Protein AF-X1GLJ0-F1 (afdb_monomer_lite)

Organism: NCBI:txid412755

Radius of gyration: 19.92 Å; chains: 1; bounding box: 57×37×47 Å

Secondary structure (DSSP, 8-state):
----HHHHHHHHHHHHHHHHHTTS-------SS--SSTT---EEEE-TTTSSSS--EEEE---SSTT--EEEEEEPP-B--TT-EEEEEEE-TTSS-EEEEEEEEPPSBPPPEEEEEEPTTTSPP-SS--EEEEEETTS-EEE---PPPPPPHHHHTTSPPPPGGGT------

Structure (mmCIF, N/CA/C/O backbone):
data_AF-X1GLJ0-F1
#
_entry.id   AF-X1GLJ0-F1
#
loop_
_atom_site.group_PDB
_atom_site.id
_atom_site.type_symbol
_atom_site.label_atom_id
_atom_site.label_alt_id
_atom_site.label_comp_id
_atom_site.label_asym_id
_atom_site.label_entity_id
_atom_site.label_seq_id
_atom_site.pdbx_PDB_ins_code
_atom_site.Cartn_x
_atom_site.Cartn_y
_atom_site.Cartn_z
_atom_site.occupancy
_atom_site.B_iso_or_equiv
_atom_site.auth_seq_id
_atom_site.auth_comp_id
_atom_site.auth_asym_id
_atom_site.auth_atom_id
_atom_site.pdbx_PDB_model_num
ATOM 1 N N . MET A 1 1 ? -35.245 -6.727 20.677 1.00 43.66 1 MET A N 1
ATOM 2 C CA . MET A 1 1 ? -34.119 -6.575 21.628 1.00 43.66 1 MET A CA 1
ATOM 3 C C . MET A 1 1 ? -33.604 -5.134 21.552 1.00 43.66 1 MET A C 1
ATOM 5 O O . MET A 1 1 ? -32.898 -4.798 20.609 1.00 43.66 1 MET A O 1
ATOM 9 N N . LYS A 1 2 ? -34.049 -4.237 22.448 1.00 48.66 2 LYS A N 1
ATOM 10 C CA . LYS A 1 2 ? -33.635 -2.818 22.453 1.00 48.66 2 LYS A CA 1
ATOM 11 C C . LYS A 1 2 ? -32.179 -2.734 22.937 1.00 48.66 2 LYS A C 1
ATOM 13 O O . LYS A 1 2 ? -31.924 -2.807 24.131 1.00 48.66 2 LYS A O 1
ATOM 18 N N . ARG A 1 3 ? -31.223 -2.665 22.004 1.00 53.72 3 ARG A N 1
ATOM 19 C CA . ARG A 1 3 ? -29.789 -2.487 22.297 1.00 53.72 3 ARG A CA 1
ATOM 20 C C . ARG A 1 3 ? -29.595 -1.134 23.005 1.00 53.72 3 ARG A C 1
ATOM 22 O O . ARG A 1 3 ? -29.975 -0.102 22.458 1.00 53.72 3 ARG A O 1
ATOM 29 N N . ASN A 1 4 ? -29.052 -1.155 24.225 1.00 54.44 4 ASN A N 1
ATOM 30 C CA . ASN A 1 4 ? -28.866 0.015 25.094 1.00 54.44 4 ASN A CA 1
ATOM 31 C C . ASN A 1 4 ? -27.931 1.054 24.450 1.00 54.44 4 ASN A C 1
ATOM 33 O O . ASN A 1 4 ? -26.710 0.964 24.563 1.00 54.44 4 ASN A O 1
ATOM 37 N N . LYS A 1 5 ? -28.517 2.062 23.791 1.00 54.44 5 LYS A N 1
ATOM 38 C CA . LYS A 1 5 ? -27.798 3.178 23.149 1.00 54.44 5 LYS A CA 1
ATOM 39 C C . LYS A 1 5 ? -26.910 3.965 24.127 1.00 54.44 5 LYS A C 1
ATOM 41 O O . LYS A 1 5 ? -25.854 4.437 23.728 1.00 54.44 5 LYS A O 1
ATOM 46 N N . PHE A 1 6 ? -27.289 4.025 25.407 1.00 55.16 6 PHE A N 1
ATOM 47 C CA . PHE A 1 6 ? -26.513 4.698 26.456 1.00 55.16 6 PHE A CA 1
ATOM 48 C C . PHE A 1 6 ? -25.130 4.076 26.684 1.00 55.16 6 PHE A C 1
ATOM 50 O O . PHE A 1 6 ? -24.151 4.802 26.804 1.00 55.16 6 PHE A O 1
ATOM 57 N N . LEU A 1 7 ? -25.023 2.743 26.665 1.00 51.91 7 LEU A N 1
ATOM 58 C CA . LEU A 1 7 ? -23.745 2.064 26.899 1.00 51.91 7 LEU A CA 1
ATOM 59 C C . LEU A 1 7 ? -22.763 2.285 25.735 1.00 51.91 7 LEU A C 1
ATOM 61 O O . LEU A 1 7 ? -21.565 2.418 25.953 1.00 51.91 7 LEU A O 1
ATOM 65 N N . ARG A 1 8 ? -23.275 2.380 24.500 1.00 53.34 8 ARG A N 1
ATOM 66 C CA . ARG A 1 8 ? -22.463 2.669 23.305 1.00 53.34 8 ARG A CA 1
ATOM 67 C C . ARG A 1 8 ? -21.914 4.092 23.318 1.00 53.34 8 ARG A C 1
ATOM 69 O O . ARG A 1 8 ? -20.739 4.282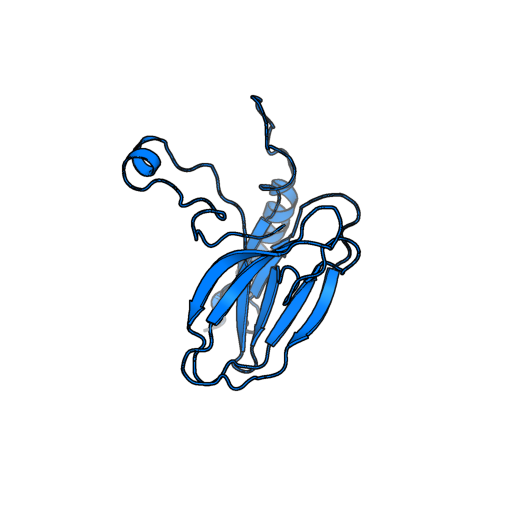 23.033 1.00 53.34 8 ARG A O 1
ATOM 76 N N . LEU A 1 9 ? -22.736 5.068 23.707 1.00 49.50 9 LEU A N 1
ATOM 77 C CA . LEU A 1 9 ? -22.318 6.468 23.764 1.00 49.50 9 LEU A CA 1
ATOM 78 C C . LEU A 1 9 ? -21.221 6.690 24.817 1.00 49.50 9 LEU A C 1
ATOM 80 O O . LEU A 1 9 ? -20.255 7.399 24.552 1.00 49.50 9 LEU A O 1
ATOM 84 N N . SER A 1 10 ? -21.318 6.019 25.971 1.00 51.62 10 SER A N 1
ATOM 85 C CA . SER A 1 10 ? -20.286 6.065 27.013 1.00 51.62 10 SER A CA 1
ATOM 86 C C . SER A 1 10 ? -18.970 5.411 26.579 1.00 51.62 10 SER A C 1
ATOM 88 O O . SER A 1 10 ? -17.909 5.959 26.856 1.00 51.62 10 SER A O 1
ATOM 90 N N . VAL A 1 11 ? -19.012 4.283 25.859 1.00 54.94 11 VAL A N 1
ATOM 91 C CA . VAL A 1 11 ? -17.798 3.620 25.341 1.00 54.94 11 VAL A CA 1
ATOM 92 C C . VAL A 1 11 ? -17.127 4.455 24.245 1.00 54.94 11 VAL A C 1
ATOM 94 O O . VAL A 1 11 ? -15.909 4.602 24.267 1.00 54.94 11 VAL A O 1
ATOM 97 N N . CYS A 1 12 ? -17.895 5.068 23.338 1.00 51.91 12 CYS A N 1
ATOM 98 C CA . CYS A 1 12 ? -17.349 5.978 22.327 1.00 51.91 12 CYS A CA 1
ATOM 99 C C . CYS A 1 12 ? -16.714 7.231 22.951 1.00 51.91 12 CYS A C 1
ATOM 101 O O . CYS A 1 12 ? -15.652 7.644 22.500 1.00 51.91 12 CYS A O 1
ATOM 103 N N . PHE A 1 13 ? -17.307 7.801 24.008 1.00 47.62 13 PHE A N 1
ATOM 104 C CA . PHE A 1 13 ? -16.713 8.937 24.725 1.00 47.62 13 PHE A CA 1
ATOM 105 C C . PHE A 1 13 ? -15.418 8.559 25.452 1.00 47.62 13 PHE A C 1
ATOM 107 O O . PHE A 1 13 ? -14.462 9.324 25.423 1.00 47.62 13 PHE A O 1
ATOM 114 N N . ILE A 1 14 ? -15.358 7.374 26.068 1.00 53.19 14 ILE A N 1
ATOM 115 C CA . ILE A 1 14 ? -14.148 6.889 26.748 1.00 53.19 14 ILE A CA 1
ATOM 116 C C . ILE A 1 14 ? -13.039 6.572 25.733 1.00 53.19 14 ILE A C 1
ATOM 118 O O . ILE A 1 14 ? -11.882 6.900 25.987 1.00 53.19 14 ILE A O 1
ATOM 122 N N . LEU A 1 15 ? -13.369 5.998 24.570 1.00 45.31 15 LEU A N 1
ATOM 123 C CA . LEU A 1 15 ? -12.414 5.760 23.479 1.00 45.31 15 LEU A CA 1
ATOM 124 C C . LEU A 1 15 ? -11.912 7.069 22.856 1.00 45.31 15 LEU A C 1
ATOM 126 O O . LEU A 1 15 ? -10.714 7.223 22.657 1.00 45.31 15 LEU A O 1
ATOM 130 N N . ALA A 1 16 ? -12.797 8.039 22.617 1.00 43.66 16 ALA A N 1
ATOM 131 C CA . ALA A 1 16 ? -12.403 9.353 22.108 1.00 43.66 16 ALA A CA 1
ATOM 132 C C . ALA A 1 16 ? -11.517 10.113 23.110 1.00 43.66 16 ALA A C 1
ATOM 134 O O . ALA A 1 16 ? -10.528 10.724 22.718 1.00 43.66 16 ALA A O 1
ATOM 135 N N . LEU A 1 17 ? -11.822 10.030 24.410 1.00 34.47 17 LEU A N 1
ATOM 136 C CA . LEU A 1 17 ? -11.023 10.674 25.453 1.00 34.47 17 LEU A CA 1
ATOM 137 C C . LEU A 1 17 ? -9.673 9.971 25.672 1.00 34.47 17 LEU A C 1
ATOM 139 O O . LEU A 1 17 ? -8.682 10.639 25.940 1.00 34.47 17 LEU A O 1
ATOM 143 N N . SER A 1 18 ? -9.600 8.645 25.514 1.00 40.62 18 SER A N 1
ATOM 144 C CA . SER A 1 18 ? -8.330 7.904 25.590 1.00 40.62 18 SER A CA 1
ATOM 145 C C . SER A 1 18 ? -7.440 8.111 24.362 1.00 40.62 18 SER A C 1
ATOM 147 O O . SER A 1 18 ? -6.224 8.165 24.527 1.00 40.62 18 SER A O 1
ATOM 149 N N . LEU A 1 19 ? -8.018 8.337 23.175 1.00 37.09 19 LEU A N 1
ATOM 150 C CA . LEU A 1 19 ? -7.270 8.737 21.975 1.00 37.09 19 LEU A CA 1
ATOM 151 C C . LEU A 1 19 ? -6.612 10.120 22.141 1.00 37.09 19 LEU A C 1
ATOM 153 O O . LEU A 1 19 ? -5.490 10.332 21.699 1.00 37.09 19 LEU A O 1
ATOM 157 N N . ILE A 1 20 ? -7.287 11.051 22.826 1.00 42.41 20 ILE A N 1
ATOM 158 C CA . ILE A 1 20 ? -6.745 12.389 23.123 1.00 42.41 20 ILE A CA 1
ATOM 159 C C . ILE A 1 20 ? -5.616 12.316 24.169 1.00 42.41 20 ILE A C 1
ATOM 161 O O . ILE A 1 20 ? -4.693 13.126 24.142 1.00 42.41 20 ILE A O 1
ATOM 165 N N . ILE A 1 21 ? -5.651 11.337 25.081 1.00 38.44 21 ILE A N 1
ATOM 166 C CA . ILE A 1 21 ? -4.647 11.194 26.150 1.00 38.44 21 ILE A CA 1
ATOM 167 C C . ILE A 1 21 ? -3.381 10.454 25.670 1.00 38.44 21 ILE A C 1
ATOM 169 O O . ILE A 1 21 ? -2.309 10.690 26.225 1.00 38.44 21 ILE A O 1
ATOM 173 N N . SER A 1 22 ? -3.439 9.629 24.614 1.00 35.44 22 SER A N 1
ATOM 174 C CA . SER A 1 22 ? -2.238 8.957 24.077 1.00 35.44 22 SER A CA 1
ATOM 175 C C . SER A 1 22 ? -1.309 9.869 23.269 1.00 35.44 22 SER A C 1
ATOM 177 O O . SER A 1 22 ? -0.208 9.451 22.932 1.00 35.44 22 SER A O 1
ATOM 179 N N . MET A 1 23 ? -1.702 11.120 23.004 1.00 40.44 23 MET A N 1
ATOM 180 C CA . MET A 1 23 ? -0.823 12.139 22.407 1.00 40.44 23 MET A CA 1
ATOM 181 C C . MET A 1 23 ? 0.237 12.670 23.395 1.00 40.44 23 MET A C 1
ATOM 183 O O . MET A 1 23 ? 1.057 13.518 23.047 1.00 40.44 23 MET A O 1
ATOM 187 N N . GLY A 1 24 ? 0.228 12.191 24.644 1.00 34.91 24 GLY A N 1
ATOM 188 C CA . GLY A 1 24 ? 1.202 12.538 25.670 1.00 34.91 24 GLY A CA 1
ATOM 189 C C . GLY A 1 24 ? 2.333 11.517 25.788 1.00 34.91 24 GLY A C 1
ATOM 190 O O . GLY A 1 24 ? 2.176 10.500 26.452 1.00 34.91 24 GLY A O 1
ATOM 191 N N . VAL A 1 25 ? 3.503 11.887 25.260 1.00 37.59 25 VAL A N 1
ATOM 192 C CA . VAL A 1 25 ? 4.837 11.368 25.623 1.00 37.59 25 VAL A CA 1
ATOM 193 C C . VAL A 1 25 ? 5.153 9.943 25.141 1.00 37.59 25 VAL A C 1
ATOM 195 O O . VAL A 1 25 ? 5.097 8.976 25.897 1.00 37.59 25 VAL A O 1
ATOM 198 N N . VAL A 1 26 ? 5.668 9.838 23.912 1.00 39.72 26 VAL A N 1
ATOM 199 C CA . VAL A 1 26 ? 6.701 8.835 23.609 1.00 39.72 26 VAL A CA 1
ATOM 200 C C . VAL A 1 26 ? 8.043 9.480 23.948 1.00 39.72 26 VAL A C 1
ATOM 202 O O . VAL A 1 26 ? 8.524 10.371 23.252 1.00 39.72 26 VAL A O 1
ATOM 205 N N . GLY A 1 27 ? 8.603 9.099 25.096 1.00 33.09 27 GLY A N 1
ATOM 206 C CA . GLY A 1 27 ? 9.917 9.556 25.530 1.00 33.09 27 GLY A CA 1
ATOM 207 C C . GLY A 1 27 ? 10.996 9.061 24.572 1.00 33.09 27 GLY A C 1
ATOM 208 O O . GLY A 1 27 ? 11.214 7.858 24.451 1.00 33.09 27 GLY A O 1
ATOM 209 N N . VAL A 1 28 ? 11.686 9.995 23.921 1.00 38.56 28 VAL A N 1
ATOM 210 C CA . VAL A 1 28 ? 12.953 9.738 23.236 1.00 38.56 28 VAL A CA 1
ATOM 211 C C . VAL A 1 28 ? 13.998 9.445 24.314 1.00 38.56 28 VAL A C 1
ATOM 213 O O . VAL A 1 28 ? 14.547 10.359 24.926 1.00 38.56 28 VAL A O 1
ATOM 216 N N . SER A 1 29 ? 14.247 8.167 24.595 1.00 35.34 29 SER A N 1
ATOM 217 C CA . SER A 1 29 ? 15.482 7.749 25.259 1.00 35.34 29 SER A CA 1
ATOM 218 C C . SER A 1 29 ? 16.511 7.440 24.179 1.00 35.34 29 SER A C 1
ATOM 220 O O . SER A 1 29 ? 16.290 6.541 23.367 1.00 35.34 29 SER A O 1
ATOM 222 N N . GLY A 1 30 ? 17.579 8.239 24.169 1.00 34.91 30 GLY A N 1
ATOM 223 C CA . GLY A 1 30 ? 18.692 8.181 23.228 1.00 34.91 30 GLY A CA 1
ATOM 224 C C . GLY A 1 30 ? 19.281 6.786 23.028 1.00 34.91 30 GLY A C 1
ATOM 225 O O . GLY A 1 30 ? 19.276 5.953 23.929 1.00 34.91 30 GLY A O 1
ATOM 226 N N . ASP A 1 31 ? 19.732 6.521 21.805 1.00 32.81 31 ASP A N 1
ATOM 227 C CA . ASP A 1 31 ? 21.151 6.625 21.454 1.00 32.81 31 ASP A CA 1
ATOM 228 C C . ASP A 1 31 ? 21.327 6.352 19.943 1.00 32.81 31 ASP A C 1
ATOM 230 O O . ASP A 1 31 ? 20.954 5.297 19.439 1.00 32.81 31 ASP A O 1
ATOM 234 N N . THR A 1 32 ? 21.928 7.328 19.247 1.00 35.88 32 THR A N 1
ATOM 235 C CA . THR A 1 32 ? 22.618 7.260 17.936 1.00 35.88 32 THR A CA 1
ATOM 236 C C . THR A 1 32 ? 21.843 6.888 16.655 1.00 35.88 32 THR A C 1
ATOM 238 O O . THR A 1 32 ? 21.364 5.772 16.509 1.00 35.88 32 THR A O 1
ATOM 241 N N . GLU A 1 33 ? 21.854 7.857 15.720 1.00 41.03 33 GLU A N 1
ATOM 242 C CA . GLU A 1 33 ? 21.614 7.821 14.260 1.00 41.03 33 GLU A CA 1
ATOM 243 C C . GLU A 1 33 ? 20.344 7.096 13.748 1.00 41.03 33 GLU A C 1
ATOM 245 O O . GLU A 1 33 ? 20.166 5.897 13.942 1.00 41.03 33 GLU A O 1
ATOM 250 N N . TRP A 1 34 ? 19.499 7.842 13.013 1.00 32.81 34 TRP A N 1
ATOM 251 C CA . TRP A 1 34 ? 18.232 7.440 12.352 1.00 32.81 34 TRP A CA 1
ATOM 252 C C . TRP A 1 34 ? 16.929 7.505 13.177 1.00 32.81 34 TRP A C 1
ATOM 254 O O . TRP A 1 34 ? 16.036 6.692 12.977 1.00 32.81 34 TRP A O 1
ATOM 264 N N . ALA A 1 35 ? 16.777 8.465 14.094 1.00 32.88 35 ALA A N 1
ATOM 265 C CA . ALA A 1 35 ? 15.519 8.684 14.828 1.00 32.88 35 ALA A CA 1
ATOM 266 C C . ALA A 1 35 ? 14.800 9.983 14.414 1.00 32.88 35 ALA A C 1
ATOM 268 O O . ALA A 1 35 ? 14.389 10.763 15.272 1.00 32.88 35 ALA A O 1
ATOM 269 N N . GLU A 1 36 ? 14.661 10.228 13.112 1.00 3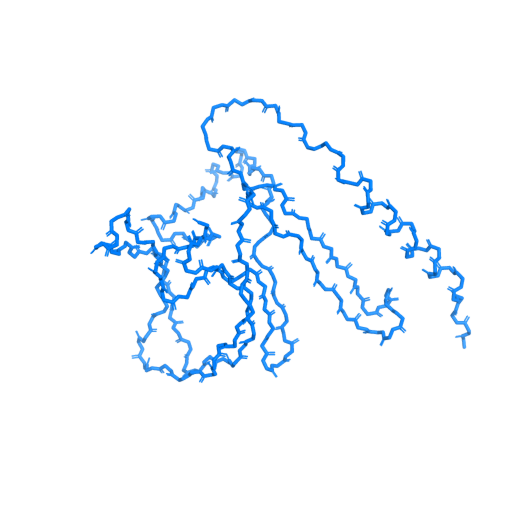8.75 36 GLU A N 1
ATOM 270 C CA . GLU A 1 36 ? 13.779 11.280 12.598 1.00 38.75 36 GLU A CA 1
ATOM 271 C C . GLU A 1 36 ? 12.557 10.614 11.941 1.00 38.75 36 GLU A C 1
ATOM 273 O O . GLU A 1 36 ? 12.712 9.782 11.058 1.00 38.75 36 GLU A O 1
ATOM 278 N N . GLY A 1 37 ? 11.346 10.924 12.415 1.00 44.97 37 GLY A N 1
ATOM 279 C CA . GLY A 1 37 ? 10.079 10.660 11.707 1.00 44.97 37 GLY A CA 1
ATOM 280 C C . GLY A 1 37 ? 9.398 9.297 11.903 1.00 44.97 37 GLY A C 1
ATOM 281 O O . GLY A 1 37 ? 8.194 9.259 12.120 1.00 44.97 37 GLY A O 1
ATOM 282 N N . GLU A 1 38 ? 10.125 8.180 11.919 1.00 49.09 38 GLU A N 1
ATOM 283 C CA . GLU A 1 38 ? 9.551 6.836 11.661 1.00 49.09 38 GLU A CA 1
ATOM 284 C C . GLU A 1 38 ? 8.691 6.197 12.788 1.00 49.09 38 GLU A C 1
ATOM 286 O O . GLU A 1 38 ? 8.618 4.977 12.903 1.00 49.09 38 GLU A O 1
ATOM 291 N N . GLY A 1 39 ? 8.062 6.948 13.698 1.00 56.12 39 GLY A N 1
ATOM 292 C CA . GLY A 1 39 ? 7.391 6.339 14.864 1.00 56.12 39 GLY A CA 1
ATOM 293 C C . GLY A 1 39 ? 6.246 7.114 15.501 1.00 56.12 39 GLY A C 1
ATOM 294 O O . GLY A 1 39 ? 5.821 6.748 16.597 1.00 56.12 39 GLY A O 1
ATOM 295 N N . ALA A 1 40 ? 5.767 8.183 14.867 1.00 68.50 40 ALA A N 1
ATOM 296 C CA . ALA A 1 40 ? 4.718 9.027 15.442 1.00 68.50 40 ALA A CA 1
ATOM 297 C C . ALA A 1 40 ? 3.295 8.632 15.000 1.00 68.50 40 ALA A C 1
ATOM 299 O O . ALA A 1 40 ? 2.342 8.885 15.742 1.00 68.50 40 ALA A O 1
ATOM 300 N N . CYS A 1 41 ? 3.159 7.938 13.862 1.00 85.31 41 CYS A N 1
ATOM 301 C CA . CYS A 1 41 ? 1.870 7.520 13.318 1.00 85.31 41 CYS A CA 1
ATOM 302 C C . CYS A 1 41 ? 1.013 6.772 14.352 1.00 85.31 41 CYS A C 1
ATOM 304 O O . CYS A 1 41 ? 1.457 5.818 14.994 1.00 85.31 41 CYS A O 1
ATOM 306 N N . THR A 1 42 ? -0.261 7.143 14.461 1.00 87.50 42 THR A N 1
ATOM 307 C CA . THR A 1 42 ? -1.232 6.493 15.350 1.00 87.50 42 THR A CA 1
ATOM 308 C C . THR A 1 42 ? -2.417 5.985 14.542 1.00 87.50 42 THR A C 1
ATOM 310 O O . THR A 1 42 ? -3.080 6.767 13.868 1.00 87.50 42 THR A O 1
ATOM 313 N N . ALA A 1 43 ? -2.736 4.690 14.633 1.00 88.94 43 ALA A N 1
ATOM 314 C CA . ALA A 1 43 ? -3.921 4.113 13.989 1.00 88.94 43 ALA A CA 1
ATOM 315 C C . ALA A 1 43 ? -5.029 3.742 14.975 1.00 88.94 43 ALA A C 1
ATOM 317 O O . ALA A 1 43 ? -4.792 3.405 16.136 1.00 88.94 43 ALA A O 1
ATOM 318 N N . PHE A 1 44 ? -6.259 3.737 14.469 1.00 89.88 44 PHE A N 1
ATOM 319 C CA . PHE A 1 44 ? -7.436 3.256 15.173 1.00 89.88 44 PHE A CA 1
ATOM 320 C C . PHE A 1 44 ? -8.348 2.452 14.247 1.00 89.88 44 PHE A C 1
ATOM 322 O O . PHE A 1 44 ? -8.408 2.654 13.032 1.00 89.88 44 PHE A O 1
ATOM 329 N N . TYR A 1 45 ? -9.113 1.554 14.861 1.00 91.62 45 TYR A N 1
ATOM 330 C CA . TYR A 1 45 ? -10.080 0.709 14.181 1.00 91.62 45 TYR A CA 1
ATOM 331 C C . TYR A 1 45 ? -11.400 0.674 14.943 1.00 91.62 45 TYR A C 1
ATOM 333 O O . TYR A 1 45 ? -11.429 0.488 16.161 1.00 91.62 45 TYR A O 1
ATOM 341 N N . MET A 1 46 ? -12.502 0.792 14.211 1.00 93.00 46 MET A N 1
ATOM 342 C CA . MET A 1 46 ? -13.855 0.586 14.711 1.00 93.00 46 MET A CA 1
ATOM 343 C C . MET A 1 46 ? -14.544 -0.463 13.844 1.00 93.00 46 MET A C 1
ATOM 345 O O . MET A 1 46 ? -14.755 -0.268 12.646 1.00 93.00 46 MET A O 1
ATOM 349 N N . GLY A 1 47 ? -14.913 -1.583 14.460 1.00 93.56 47 GLY A N 1
ATOM 350 C CA . GLY A 1 47 ? -15.688 -2.621 13.793 1.00 93.56 47 GLY A CA 1
ATOM 351 C C . GLY A 1 47 ? -17.153 -2.216 13.619 1.00 93.56 47 GLY A C 1
ATOM 352 O O . GLY A 1 47 ? -17.680 -1.380 14.351 1.00 93.56 47 GLY A O 1
ATOM 353 N N . LYS A 1 48 ? -17.859 -2.884 12.704 1.00 95.56 48 LYS A N 1
ATOM 354 C CA . LYS A 1 48 ? -19.291 -2.635 12.450 1.00 95.56 48 LYS A CA 1
ATOM 355 C C . LYS A 1 48 ? -20.187 -2.629 13.697 1.00 95.56 48 LYS A C 1
ATOM 357 O O . LYS A 1 48 ? -21.204 -1.951 13.732 1.00 95.56 48 LYS A O 1
ATOM 362 N N . ASP A 1 49 ? -19.846 -3.389 14.737 1.00 96.19 49 ASP A N 1
ATOM 363 C CA . ASP A 1 49 ? -20.664 -3.464 15.953 1.00 96.19 49 ASP A CA 1
ATOM 364 C C . ASP A 1 49 ? -20.424 -2.296 16.926 1.00 96.19 49 ASP A C 1
ATOM 366 O O . ASP A 1 49 ? -21.219 -2.107 17.858 1.00 96.19 49 ASP A O 1
ATOM 370 N N . THR A 1 50 ? -19.364 -1.511 16.698 1.00 94.62 50 THR A N 1
ATOM 371 C CA . THR A 1 50 ? -18.967 -0.352 17.510 1.00 94.62 50 THR A CA 1
ATOM 372 C C . THR A 1 50 ? -19.345 0.989 16.877 1.00 94.62 50 THR A C 1
ATOM 374 O O . THR A 1 50 ? -19.242 2.009 17.549 1.00 94.62 50 THR A O 1
ATOM 377 N N . THR A 1 51 ? -19.816 1.009 15.627 1.00 93.62 51 THR A N 1
ATOM 378 C CA . THR A 1 51 ? -20.302 2.216 14.934 1.00 93.62 51 THR A CA 1
ATOM 379 C C . THR A 1 51 ? -21.836 2.280 14.936 1.00 93.62 51 THR A C 1
ATOM 381 O O . THR A 1 51 ? -22.525 1.265 15.075 1.00 93.62 51 THR A O 1
ATOM 384 N N . GLU A 1 52 ? -22.416 3.483 14.830 1.00 95.38 52 GLU A N 1
ATOM 385 C CA . GLU A 1 52 ? -23.881 3.646 14.867 1.00 95.38 52 GLU A CA 1
ATOM 386 C C . GLU A 1 52 ? -24.566 3.073 13.619 1.00 95.38 52 GLU A C 1
ATOM 388 O O . GLU A 1 52 ? -25.623 2.448 13.720 1.00 95.38 52 GLU A O 1
ATOM 393 N N . ASN A 1 53 ? -23.942 3.247 12.456 1.00 94.50 53 ASN A N 1
ATOM 394 C CA . ASN A 1 53 ? -24.474 2.858 11.152 1.00 94.50 53 ASN A CA 1
ATOM 395 C C . ASN A 1 53 ? -23.978 1.486 10.661 1.00 94.50 53 ASN A C 1
ATOM 397 O O . ASN A 1 53 ? -24.346 1.070 9.565 1.00 94.50 53 ASN A O 1
ATOM 401 N N . GLY A 1 54 ? -23.160 0.773 11.440 1.00 94.62 54 GLY A N 1
ATOM 402 C CA . GLY A 1 54 ? -22.618 -0.522 11.030 1.00 94.62 54 GLY A CA 1
ATOM 403 C C . GLY A 1 54 ? -21.418 -0.446 10.082 1.00 94.62 54 GLY A C 1
ATOM 404 O O . GLY A 1 54 ? -21.011 -1.479 9.552 1.00 94.62 54 GLY A O 1
ATOM 405 N N . SER A 1 55 ? -20.849 0.740 9.850 1.00 92.44 55 SER A N 1
ATOM 406 C CA . SER A 1 55 ? -19.629 0.906 9.057 1.00 92.44 55 SER A CA 1
ATOM 407 C C . SER A 1 55 ? -18.394 0.363 9.775 1.00 92.44 55 SER A C 1
ATOM 409 O O . SER A 1 55 ? -18.317 0.360 11.004 1.00 92.44 55 SER A O 1
ATOM 411 N N . TYR A 1 56 ? -17.399 -0.034 8.990 1.00 93.50 56 TYR A N 1
ATOM 412 C CA . TYR A 1 56 ? -16.027 -0.194 9.457 1.00 93.50 56 TYR A CA 1
ATOM 413 C C . TYR A 1 56 ? -15.308 1.147 9.321 1.00 93.50 56 TYR A C 1
ATOM 415 O O . TYR A 1 56 ? -15.475 1.823 8.307 1.00 93.50 56 TYR A O 1
ATOM 423 N N . ILE A 1 57 ? -14.525 1.532 10.326 1.00 91.12 57 ILE A N 1
ATOM 424 C CA . ILE A 1 57 ? -13.664 2.717 10.258 1.00 91.12 57 ILE A CA 1
ATOM 425 C C . ILE A 1 57 ? -12.243 2.267 10.563 1.00 91.12 57 ILE A C 1
ATOM 427 O O . ILE A 1 57 ? -11.991 1.668 11.605 1.00 91.12 57 ILE A O 1
ATOM 431 N N . TRP A 1 58 ? -11.334 2.555 9.644 1.00 89.81 58 TRP A N 1
ATOM 432 C CA . TRP A 1 58 ? -9.896 2.421 9.823 1.00 89.81 58 TRP A CA 1
ATOM 433 C C . TRP A 1 58 ? -9.295 3.791 9.541 1.00 89.81 58 TRP A C 1
ATOM 435 O O . TRP A 1 58 ? -9.571 4.367 8.489 1.00 89.81 58 TRP A O 1
ATOM 445 N N . GLY A 1 59 ? -8.544 4.333 10.491 1.00 86.88 59 GLY A N 1
ATOM 446 C CA . GLY A 1 59 ? -7.937 5.651 10.361 1.00 86.88 59 GLY A CA 1
ATOM 447 C C . GLY A 1 59 ? -6.549 5.675 10.970 1.00 86.88 59 GLY A C 1
ATOM 448 O O . GLY A 1 59 ? -6.237 4.867 11.846 1.00 86.88 59 GLY A O 1
ATOM 449 N N . ARG A 1 60 ? -5.724 6.595 10.480 1.00 88.75 60 ARG A N 1
ATOM 450 C CA . ARG A 1 60 ? -4.333 6.763 10.883 1.00 88.75 60 ARG A CA 1
ATOM 451 C C . ARG A 1 60 ? -3.952 8.244 10.825 1.00 88.75 60 ARG A C 1
ATOM 453 O O . ARG A 1 60 ? -4.389 8.927 9.902 1.00 88.75 60 ARG A O 1
ATOM 460 N N . SER A 1 61 ? -3.179 8.727 11.798 1.00 86.31 61 SER A N 1
ATOM 461 C CA . SER A 1 61 ? -2.356 9.925 11.614 1.00 86.31 61 SER A CA 1
ATOM 462 C C . SER A 1 61 ? -1.078 9.533 10.886 1.00 86.31 61 SER A C 1
ATOM 464 O O . SER A 1 61 ? -0.431 8.547 11.251 1.00 86.31 61 SER A O 1
ATOM 466 N N . GLU A 1 62 ? -0.754 10.268 9.832 1.00 80.75 62 GLU A N 1
ATOM 467 C CA . GLU A 1 62 ? 0.583 10.240 9.264 1.00 80.75 62 GLU A CA 1
ATOM 468 C C . GLU A 1 62 ? 1.380 11.384 9.878 1.00 80.75 62 GLU A C 1
ATOM 470 O O . GLU A 1 62 ? 0.887 12.507 9.984 1.00 80.75 62 GLU A O 1
ATOM 475 N N . ASP A 1 63 ? 2.562 11.040 10.382 1.00 79.81 63 ASP A N 1
ATOM 476 C CA . ASP A 1 63 ? 3.390 11.931 11.171 1.00 79.81 63 ASP A CA 1
ATOM 477 C C . ASP A 1 63 ? 4.855 11.720 10.768 1.00 79.81 63 ASP A C 1
ATOM 479 O O . ASP A 1 63 ? 5.517 10.825 11.289 1.00 79.81 63 ASP A O 1
ATOM 483 N N . ILE A 1 64 ? 5.356 12.556 9.857 1.00 69.62 64 ILE A N 1
ATOM 484 C CA . ILE A 1 64 ? 6.759 12.540 9.413 1.00 69.62 64 ILE A CA 1
ATOM 485 C C . ILE A 1 64 ? 7.524 13.779 9.895 1.00 69.62 64 ILE A C 1
ATOM 487 O O . ILE A 1 64 ? 8.492 13.684 10.650 1.00 69.62 64 ILE A O 1
ATOM 491 N N . SER A 1 65 ? 7.076 14.975 9.500 1.00 66.81 65 SER A N 1
ATOM 492 C CA . SER A 1 65 ? 7.690 16.256 9.866 1.00 66.81 65 SER A CA 1
ATOM 493 C C . SER A 1 65 ? 6.769 17.448 9.561 1.00 66.81 65 SER A C 1
ATOM 495 O O . SER A 1 65 ? 5.691 17.310 8.981 1.00 66.81 65 SER A O 1
ATOM 497 N N . ALA A 1 66 ? 7.181 18.657 9.957 1.00 61.50 66 ALA A N 1
ATOM 498 C CA . ALA A 1 66 ? 6.429 19.869 9.654 1.00 61.50 66 ALA A CA 1
ATOM 499 C C . ALA A 1 66 ? 6.466 20.188 8.145 1.00 61.50 66 ALA A C 1
ATOM 501 O O . ALA A 1 66 ? 7.536 20.408 7.586 1.00 61.50 66 ALA A O 1
ATOM 502 N N . SER A 1 67 ? 5.290 20.369 7.530 1.00 65.94 67 SER A N 1
ATOM 503 C CA . SER A 1 67 ? 5.098 20.806 6.129 1.00 65.94 67 SER A CA 1
ATOM 504 C C . SER A 1 67 ? 5.217 19.719 5.047 1.00 65.94 67 SER A C 1
ATOM 506 O O . SER A 1 67 ? 5.737 19.984 3.961 1.00 65.94 67 SER A O 1
ATOM 508 N N . TYR A 1 68 ? 4.670 18.526 5.297 1.00 74.94 68 TYR A N 1
ATOM 509 C CA . TYR A 1 68 ? 4.381 17.541 4.246 1.00 74.94 68 TYR A CA 1
ATOM 510 C C . TYR A 1 68 ? 2.973 17.752 3.673 1.00 74.94 68 TYR A C 1
ATOM 512 O O . TYR A 1 68 ? 1.968 17.632 4.372 1.00 74.94 68 TYR A O 1
ATOM 520 N N . THR A 1 69 ? 2.899 18.179 2.409 1.00 83.44 69 THR A N 1
ATOM 521 C CA . THR A 1 69 ? 1.629 18.420 1.716 1.00 83.44 69 THR A CA 1
ATOM 522 C C . THR A 1 69 ? 1.120 17.114 1.142 1.00 83.44 69 THR A C 1
ATOM 524 O O . THR A 1 69 ? 1.773 16.527 0.286 1.00 83.44 69 THR A O 1
ATOM 527 N N . LYS A 1 70 ? -0.087 16.724 1.548 1.00 84.44 70 LYS A N 1
ATOM 528 C CA . LYS A 1 70 ? -0.736 15.510 1.064 1.00 84.44 70 LYS A CA 1
ATOM 529 C C . LYS A 1 70 ? -1.702 15.809 -0.084 1.00 84.44 70 LYS A C 1
ATOM 531 O O . LYS A 1 70 ? -2.430 16.807 -0.061 1.00 84.44 70 LYS A O 1
ATOM 536 N N . LEU A 1 71 ? -1.715 14.945 -1.092 1.00 86.88 71 LEU A N 1
ATOM 537 C CA . LEU A 1 71 ? -2.549 15.041 -2.286 1.00 86.88 71 LEU A CA 1
ATOM 538 C C . LEU A 1 71 ? -3.554 13.894 -2.317 1.00 86.88 71 LEU A C 1
ATOM 540 O O . LEU A 1 71 ? -3.184 12.729 -2.257 1.00 86.88 71 LEU A O 1
ATOM 544 N N . PHE A 1 72 ? -4.835 14.218 -2.488 1.00 91.19 72 PHE A N 1
ATOM 545 C CA . PHE A 1 72 ? -5.846 13.213 -2.802 1.00 91.19 72 PHE A CA 1
ATOM 546 C C . PHE A 1 72 ? -5.843 12.932 -4.304 1.00 91.19 72 PHE A C 1
ATOM 548 O O . PHE A 1 72 ? -6.064 13.844 -5.107 1.00 91.19 72 PHE A O 1
ATOM 555 N N . GLN A 1 73 ? -5.634 11.676 -4.680 1.00 90.62 73 GLN A N 1
ATOM 556 C CA . GLN A 1 73 ? -5.519 11.252 -6.070 1.00 90.62 73 GLN A CA 1
ATOM 557 C C . GLN A 1 73 ? -6.406 10.040 -6.362 1.00 90.62 73 GLN A C 1
ATOM 559 O O . GLN A 1 73 ? -6.828 9.306 -5.466 1.00 90.62 73 GLN A O 1
ATOM 564 N N . VAL A 1 74 ? -6.690 9.845 -7.648 1.00 93.62 74 VAL A N 1
ATOM 565 C CA . VAL A 1 74 ? -7.337 8.645 -8.183 1.00 93.62 74 VAL A CA 1
ATOM 566 C C . VAL A 1 74 ? -6.347 7.994 -9.136 1.00 93.62 74 VAL A C 1
ATOM 568 O O . VAL A 1 74 ? -5.937 8.622 -10.109 1.00 93.62 74 VAL A O 1
ATOM 571 N N . HIS A 1 75 ? -5.998 6.746 -8.857 1.00 91.81 75 HIS A N 1
ATOM 572 C CA . HIS A 1 75 ? -5.262 5.877 -9.760 1.00 91.81 75 HIS A CA 1
ATOM 573 C C . HIS A 1 75 ? -6.276 5.013 -10.518 1.00 91.81 75 HIS A C 1
ATOM 575 O O . HIS A 1 75 ? -7.064 4.283 -9.905 1.00 91.81 75 HIS A O 1
ATOM 581 N N . GLU A 1 76 ? -6.315 5.141 -11.844 1.00 96.44 76 GLU A N 1
ATOM 582 C CA . GLU A 1 76 ? -7.278 4.427 -12.690 1.00 96.44 76 GLU A CA 1
ATOM 583 C C . GLU A 1 76 ? -6.958 2.930 -12.793 1.00 96.44 76 GLU A C 1
ATOM 585 O O . GLU A 1 76 ? -5.835 2.505 -12.584 1.00 96.44 76 GLU A O 1
ATOM 590 N N . ALA A 1 77 ? -7.951 2.092 -13.098 1.00 96.81 77 ALA A N 1
ATOM 591 C CA . ALA A 1 77 ? -7.693 0.662 -13.276 1.00 96.81 77 ALA A CA 1
ATOM 592 C C . ALA A 1 77 ? -6.790 0.418 -14.499 1.00 96.81 77 ALA A C 1
ATOM 594 O O . ALA A 1 77 ? -7.061 0.950 -15.578 1.00 96.81 77 ALA A O 1
ATOM 595 N N . GLU A 1 78 ? -5.796 -0.461 -14.365 1.00 95.56 78 GLU A N 1
ATOM 596 C CA . GLU A 1 78 ? -4.825 -0.739 -15.428 1.00 95.56 78 GLU A CA 1
ATOM 597 C C . GLU A 1 78 ? -4.820 -2.220 -15.818 1.00 95.56 78 GLU A C 1
ATOM 599 O O . GLU A 1 78 ? -5.169 -3.104 -15.030 1.00 95.56 78 GLU A O 1
ATOM 604 N N . GLY A 1 79 ? -4.454 -2.494 -17.069 1.00 97.44 79 GLY A N 1
ATOM 605 C CA . GLY A 1 79 ? -4.135 -3.838 -17.542 1.00 97.44 79 GLY A CA 1
ATOM 606 C C . GLY A 1 79 ? -2.631 -3.964 -17.747 1.00 97.44 79 GLY A C 1
ATOM 607 O O . GLY A 1 79 ? -2.031 -3.052 -18.311 1.00 97.44 79 GLY A O 1
ATOM 608 N N . HIS A 1 80 ? -2.055 -5.091 -17.339 1.00 96.50 80 HIS A N 1
ATOM 609 C CA . HIS A 1 80 ? -0.613 -5.346 -17.389 1.00 96.50 80 HIS A CA 1
ATOM 610 C C . HIS A 1 80 ? -0.307 -6.497 -18.345 1.00 96.50 80 HIS A C 1
ATOM 612 O O . HIS A 1 80 ? -1.020 -7.507 -18.378 1.00 96.50 80 HIS A O 1
ATOM 618 N N . ALA A 1 81 ? 0.742 -6.348 -19.148 1.00 97.38 81 ALA A N 1
ATOM 619 C CA . ALA A 1 81 ? 1.198 -7.387 -20.058 1.00 97.38 81 ALA A CA 1
ATOM 620 C C . ALA A 1 81 ? 1.858 -8.549 -19.285 1.00 97.38 81 ALA A C 1
ATOM 622 O O . ALA A 1 81 ? 2.391 -8.364 -18.187 1.00 97.38 81 ALA A O 1
ATOM 623 N N . PRO A 1 82 ? 1.864 -9.778 -19.841 1.00 97.00 82 PRO A N 1
ATOM 624 C CA . PRO A 1 82 ? 2.562 -10.897 -19.218 1.00 97.00 82 PRO A CA 1
ATOM 625 C C . PRO A 1 82 ? 4.050 -10.592 -19.000 1.00 97.00 82 PRO A C 1
ATOM 627 O O . PRO A 1 82 ? 4.791 -10.386 -19.959 1.00 97.00 82 PRO A O 1
ATOM 630 N N . GLY A 1 83 ? 4.484 -10.630 -17.739 1.00 96.00 83 GLY A N 1
ATOM 631 C CA . GLY A 1 83 ? 5.866 -10.350 -17.342 1.00 96.00 83 GLY A CA 1
ATOM 632 C C . GLY A 1 83 ? 6.109 -8.931 -16.826 1.00 96.00 83 GLY A C 1
ATOM 633 O O . GLY A 1 83 ? 7.230 -8.655 -16.404 1.00 96.00 83 GLY A O 1
ATOM 634 N N . ASP A 1 84 ? 5.093 -8.064 -16.813 1.00 95.50 84 ASP A N 1
ATOM 635 C CA . ASP A 1 84 ? 5.203 -6.741 -16.200 1.00 95.50 84 ASP A CA 1
ATOM 636 C C . ASP A 1 84 ? 5.428 -6.851 -14.686 1.00 95.50 84 ASP A C 1
ATOM 638 O O . ASP A 1 84 ? 4.855 -7.698 -13.990 1.00 95.50 84 ASP A O 1
ATOM 642 N N . MET A 1 85 ? 6.281 -5.966 -14.174 1.00 92.94 85 MET A N 1
ATOM 643 C CA . MET A 1 85 ? 6.716 -5.954 -12.782 1.00 92.94 85 MET A CA 1
ATOM 644 C C . MET A 1 85 ? 6.461 -4.579 -12.177 1.00 92.94 85 MET A C 1
ATOM 646 O O . MET A 1 85 ? 6.870 -3.563 -12.737 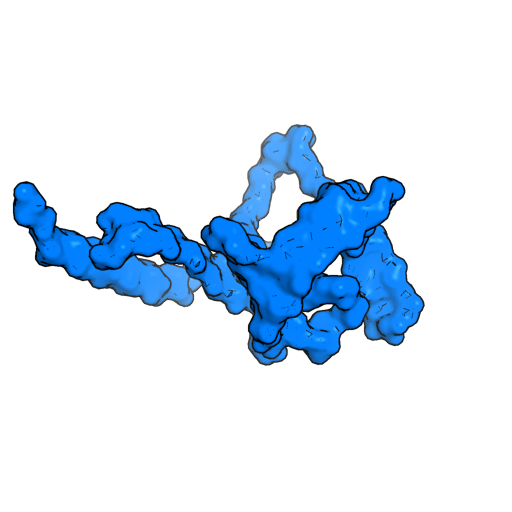1.00 92.94 85 MET A O 1
ATOM 650 N N . TYR A 1 86 ? 5.867 -4.557 -10.991 1.00 89.25 86 TYR A N 1
ATOM 651 C CA . TYR A 1 86 ? 5.994 -3.435 -10.076 1.00 89.25 86 TYR A CA 1
ATOM 652 C C . TYR A 1 86 ? 7.456 -3.324 -9.648 1.00 89.25 86 TYR A C 1
ATOM 654 O O . TYR A 1 86 ? 8.083 -4.338 -9.322 1.00 89.25 86 TYR A O 1
ATOM 662 N N . VAL A 1 87 ? 7.986 -2.103 -9.634 1.00 87.75 87 VAL A N 1
ATOM 663 C CA . VAL A 1 87 ? 9.344 -1.796 -9.183 1.00 87.75 87 VAL A CA 1
ATOM 664 C C . VAL A 1 87 ? 9.269 -0.587 -8.261 1.00 87.75 87 VAL A C 1
ATOM 666 O O . VAL A 1 87 ? 8.999 0.521 -8.720 1.00 87.75 87 VAL A O 1
ATOM 669 N N . SER A 1 88 ? 9.526 -0.794 -6.970 1.00 83.44 88 SER A N 1
ATOM 670 C CA . SER A 1 88 ? 9.767 0.321 -6.058 1.00 83.44 88 SER A CA 1
ATOM 671 C C . SER A 1 88 ? 11.184 0.853 -6.262 1.00 83.44 88 SER A C 1
ATOM 673 O O . SER A 1 88 ? 12.070 0.138 -6.744 1.00 83.44 88 SER A O 1
ATOM 675 N N . GLY A 1 89 ? 11.425 2.097 -5.875 1.00 80.38 89 GLY A N 1
ATOM 676 C CA . GLY A 1 89 ? 12.760 2.667 -5.923 1.00 80.38 89 GLY A CA 1
ATOM 677 C C . GLY A 1 89 ? 12.770 4.136 -5.565 1.00 80.38 89 GLY A C 1
ATOM 678 O O . GLY A 1 89 ? 11.742 4.803 -5.640 1.00 80.38 89 GLY A O 1
ATOM 679 N N . ASP A 1 90 ? 13.961 4.621 -5.244 1.00 77.81 90 ASP A N 1
ATOM 680 C CA . ASP A 1 90 ? 14.186 6.016 -4.902 1.00 77.81 90 ASP A CA 1
ATOM 681 C C . ASP A 1 90 ? 14.999 6.694 -5.993 1.00 77.81 90 ASP A C 1
ATOM 683 O O . ASP A 1 90 ? 15.876 6.100 -6.638 1.00 77.81 90 ASP A O 1
ATOM 687 N N . TRP A 1 91 ? 14.737 7.981 -6.155 1.00 78.31 91 TRP A N 1
ATOM 688 C CA . TRP A 1 91 ? 15.549 8.830 -6.993 1.00 78.31 91 TRP A CA 1
ATOM 689 C C . TRP A 1 91 ? 16.664 9.497 -6.170 1.00 78.31 91 TRP A C 1
ATOM 691 O O . TRP A 1 91 ? 16.471 9.876 -5.016 1.00 78.31 91 TRP A O 1
ATOM 701 N N . ASP A 1 92 ? 17.854 9.653 -6.745 1.00 78.00 92 ASP A N 1
ATOM 702 C CA . ASP A 1 92 ? 18.966 10.356 -6.108 1.00 78.00 92 ASP A CA 1
ATOM 703 C C . ASP A 1 92 ? 18.682 11.850 -5.822 1.00 78.00 92 ASP A C 1
ATOM 705 O O . ASP A 1 92 ? 17.720 12.450 -6.313 1.00 78.00 92 ASP A O 1
ATOM 709 N N . ALA A 1 93 ? 19.580 12.481 -5.052 1.00 74.31 93 ALA A N 1
ATOM 710 C CA . ALA A 1 93 ? 19.508 13.896 -4.686 1.00 74.31 93 ALA A CA 1
ATOM 711 C C . ALA A 1 93 ? 19.240 14.833 -5.879 1.00 74.31 93 ALA A C 1
ATOM 713 O O . ALA A 1 93 ? 18.511 15.816 -5.732 1.00 74.31 93 ALA A O 1
ATOM 714 N N . SER A 1 94 ? 19.840 14.515 -7.030 1.00 76.38 94 SER A N 1
ATOM 715 C CA . SER A 1 94 ? 19.921 15.375 -8.209 1.00 76.38 94 SER A CA 1
ATOM 716 C C . SER A 1 94 ? 18.829 15.167 -9.254 1.00 76.38 94 SER A C 1
ATOM 718 O O . SER A 1 94 ? 18.839 15.872 -10.261 1.00 76.38 94 SER A O 1
ATOM 720 N N . PHE A 1 95 ? 17.900 14.233 -9.056 1.00 73.19 95 PHE A N 1
ATOM 721 C CA . PHE A 1 95 ? 16.912 13.903 -10.086 1.00 73.19 95 PHE A CA 1
ATOM 722 C C . PHE A 1 95 ? 17.525 13.363 -11.395 1.00 73.19 95 PHE A C 1
ATOM 724 O O . PHE A 1 95 ? 16.918 13.464 -12.457 1.00 73.19 95 PHE A O 1
ATOM 731 N N . THR A 1 96 ? 18.700 12.710 -11.322 1.00 79.75 96 THR A N 1
ATOM 732 C CA . THR A 1 96 ? 19.326 12.032 -12.476 1.00 79.75 96 THR A CA 1
ATOM 733 C C . THR A 1 96 ? 19.419 10.500 -12.431 1.00 79.75 96 THR A C 1
ATOM 735 O O . THR A 1 96 ? 19.454 9.888 -13.498 1.00 79.75 96 THR A O 1
ATOM 738 N N . THR A 1 97 ? 19.431 9.859 -11.257 1.00 83.25 97 THR A N 1
ATOM 739 C CA . THR A 1 97 ? 19.547 8.394 -11.133 1.00 83.25 97 THR A CA 1
ATOM 740 C C . THR A 1 97 ? 18.419 7.759 -10.310 1.00 83.25 97 THR A C 1
ATOM 742 O O . THR A 1 97 ? 18.257 8.079 -9.135 1.00 83.25 97 THR A O 1
ATOM 745 N N . PHE A 1 98 ? 17.703 6.792 -10.899 1.00 84.19 98 PHE A N 1
ATOM 746 C CA . PHE A 1 98 ? 16.749 5.916 -10.204 1.00 84.19 98 PHE A CA 1
ATOM 747 C C . PHE A 1 98 ? 17.437 4.651 -9.683 1.00 84.19 98 PHE A C 1
ATOM 749 O O . PHE A 1 98 ? 18.139 3.974 -10.439 1.00 84.19 98 PHE A O 1
ATOM 756 N N . THR A 1 99 ? 17.203 4.302 -8.419 1.00 85.50 99 THR A N 1
ATOM 757 C CA . THR A 1 99 ? 17.699 3.062 -7.809 1.00 85.50 99 THR A CA 1
ATOM 758 C C . THR A 1 99 ? 16.537 2.091 -7.594 1.00 85.50 99 THR A C 1
ATOM 760 O O . THR A 1 99 ? 15.749 2.304 -6.673 1.00 85.50 99 THR A O 1
ATOM 763 N N . PRO A 1 100 ? 16.411 1.022 -8.406 1.00 86.75 100 PRO A N 1
ATOM 764 C CA . PRO A 1 100 ? 15.358 0.027 -8.225 1.00 86.75 100 PRO A CA 1
ATOM 765 C C . PRO A 1 100 ? 15.600 -0.804 -6.960 1.00 86.75 100 PRO A C 1
ATOM 767 O O . PRO A 1 100 ? 16.743 -1.105 -6.608 1.00 86.75 100 PRO A O 1
ATOM 770 N N . MET A 1 101 ? 14.517 -1.181 -6.283 1.00 87.25 101 MET A N 1
ATOM 771 C CA . MET A 1 101 ? 14.539 -1.801 -4.958 1.00 87.25 101 MET A CA 1
ATOM 772 C C . MET A 1 101 ? 13.687 -3.077 -4.936 1.00 87.25 101 MET A C 1
ATOM 774 O O . MET A 1 101 ? 14.132 -4.119 -5.421 1.00 87.25 101 MET A O 1
ATOM 778 N N . PHE A 1 102 ? 12.476 -3.043 -4.380 1.00 89.12 102 PHE A N 1
ATOM 779 C CA . PHE A 1 102 ? 11.588 -4.203 -4.354 1.00 89.12 102 PHE A CA 1
ATOM 780 C C . PHE A 1 102 ? 10.900 -4.384 -5.709 1.00 89.12 102 PHE A C 1
ATOM 782 O O . PHE A 1 102 ? 10.533 -3.408 -6.361 1.00 89.12 102 PHE A O 1
ATOM 789 N N . THR A 1 103 ? 10.690 -5.638 -6.121 1.00 91.19 103 THR A N 1
ATOM 790 C CA . THR A 1 103 ? 9.941 -5.948 -7.344 1.00 91.19 103 THR A CA 1
ATOM 791 C C . THR A 1 103 ? 8.865 -6.990 -7.093 1.00 91.19 103 THR A C 1
ATOM 793 O O . THR A 1 103 ? 9.043 -7.902 -6.282 1.00 91.19 103 THR A O 1
ATOM 796 N N . TRP A 1 104 ? 7.741 -6.864 -7.796 1.00 92.25 104 TRP A N 1
ATOM 797 C CA . TRP A 1 104 ? 6.621 -7.794 -7.680 1.00 92.25 104 TRP A CA 1
ATOM 798 C C . TRP A 1 104 ? 5.901 -7.960 -9.018 1.00 92.25 104 TRP A C 1
ATOM 800 O O . TRP A 1 104 ? 5.649 -6.957 -9.677 1.00 92.25 104 TRP A O 1
ATOM 810 N N . PRO A 1 105 ? 5.553 -9.183 -9.452 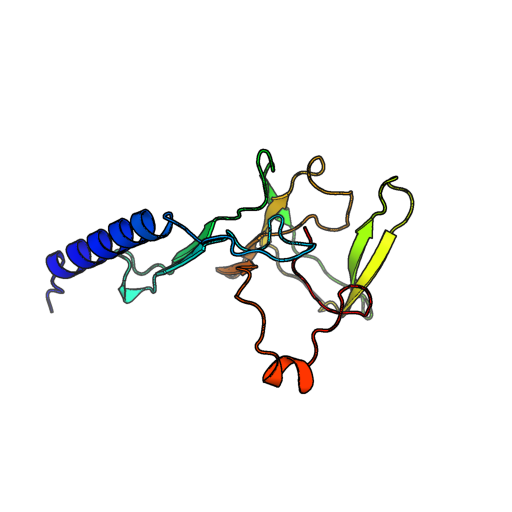1.00 95.56 105 PRO A N 1
ATOM 811 C CA . PRO A 1 105 ? 4.835 -9.363 -10.708 1.00 95.56 105 PRO A CA 1
ATOM 812 C C . PRO A 1 105 ? 3.446 -8.732 -10.630 1.00 95.56 105 PRO A C 1
ATOM 814 O O . PRO A 1 105 ? 2.689 -8.989 -9.685 1.00 95.56 105 PRO A O 1
ATOM 817 N N . TYR A 1 106 ? 3.090 -7.934 -11.634 1.00 95.19 106 TYR A N 1
ATOM 818 C CA . TYR A 1 106 ? 1.730 -7.426 -11.734 1.00 95.19 106 TYR A CA 1
ATOM 819 C C . TYR A 1 106 ? 0.751 -8.563 -12.071 1.00 95.19 106 TYR A C 1
ATOM 821 O O . TYR A 1 106 ? 1.080 -9.481 -12.830 1.00 95.19 106 TYR A O 1
ATOM 829 N N . PRO A 1 107 ? -0.479 -8.529 -11.526 1.00 95.81 107 PRO A N 1
ATOM 830 C CA . PRO A 1 107 ? -1.573 -9.311 -12.084 1.00 95.81 107 PRO A CA 1
ATOM 831 C C . PRO A 1 107 ? -1.973 -8.742 -13.453 1.00 95.81 107 PRO A C 1
ATOM 833 O O . PRO A 1 107 ? -1.720 -7.578 -13.731 1.00 95.81 107 PRO A O 1
ATOM 836 N N . GLU A 1 108 ? -2.707 -9.509 -14.265 1.00 97.31 108 GLU A N 1
ATOM 837 C CA . GLU A 1 108 ? -3.229 -9.039 -15.567 1.00 97.31 108 GLU A CA 1
ATOM 838 C C . GLU A 1 108 ? -4.021 -7.720 -15.460 1.00 97.31 108 GLU A C 1
ATOM 840 O O . GLU A 1 108 ? -4.048 -6.930 -16.400 1.00 97.31 108 GLU A O 1
ATOM 845 N N . ARG A 1 109 ? -4.671 -7.467 -14.316 1.00 97.00 109 ARG A N 1
ATOM 846 C CA . ARG A 1 109 ? -5.419 -6.234 -14.061 1.00 97.00 109 ARG A CA 1
ATOM 847 C C . ARG A 1 109 ? -5.277 -5.764 -12.618 1.00 97.00 109 ARG A C 1
ATOM 849 O O . ARG A 1 109 ? -5.551 -6.529 -11.690 1.00 97.00 109 ARG A O 1
ATOM 856 N N . THR A 1 110 ? -4.946 -4.489 -12.443 1.00 95.31 110 THR A N 1
ATOM 857 C CA . THR A 1 110 ? -5.089 -3.759 -11.177 1.00 95.31 110 THR A CA 1
ATOM 858 C C . THR A 1 110 ? -6.430 -3.027 -11.146 1.00 95.31 110 THR A C 1
ATOM 860 O O . THR A 1 110 ? -7.031 -2.710 -12.173 1.00 95.31 110 THR A O 1
ATOM 863 N N . LEU A 1 111 ? -6.965 -2.833 -9.944 1.00 97.00 111 LEU A N 1
ATOM 864 C CA . LEU A 1 111 ? -8.234 -2.136 -9.738 1.00 97.00 111 LEU A CA 1
ATOM 865 C C . LEU A 1 111 ? -7.999 -0.631 -9.666 1.00 97.00 111 LEU A C 1
ATOM 867 O O . LEU A 1 111 ? -6.924 -0.209 -9.259 1.00 97.00 111 LEU A O 1
ATOM 871 N N . ARG A 1 112 ? -9.031 0.168 -9.944 1.00 97.44 112 ARG A N 1
ATOM 872 C CA . ARG A 1 112 ? -9.001 1.603 -9.632 1.00 97.44 112 ARG A CA 1
ATOM 873 C C . ARG A 1 112 ? -8.979 1.803 -8.117 1.00 97.44 112 ARG A C 1
ATOM 875 O O . ARG A 1 112 ? -9.759 1.150 -7.410 1.00 97.44 112 ARG A O 1
ATOM 882 N N . TYR A 1 113 ? -8.187 2.747 -7.621 1.00 95.25 113 TYR A N 1
ATOM 883 C CA . TYR A 1 113 ? -8.190 3.148 -6.213 1.00 95.25 113 TYR A CA 1
ATOM 884 C C . TYR A 1 113 ? -7.972 4.645 -6.020 1.00 95.25 113 TYR A C 1
ATOM 886 O O . TYR A 1 113 ? -7.405 5.334 -6.858 1.00 95.25 113 TYR A O 1
ATOM 894 N N . ILE A 1 114 ? -8.470 5.150 -4.895 1.00 93.94 114 ILE A N 1
ATOM 895 C CA . ILE A 1 114 ? -8.053 6.447 -4.366 1.00 93.94 114 ILE A CA 1
ATOM 896 C C . ILE A 1 114 ? -6.817 6.250 -3.499 1.00 93.94 114 ILE A C 1
ATOM 898 O O . ILE A 1 114 ? -6.710 5.223 -2.826 1.00 93.94 114 ILE A O 1
ATOM 902 N N . LEU A 1 115 ? -5.938 7.241 -3.485 1.00 90.75 115 LEU A N 1
ATOM 903 C CA . LEU A 1 115 ? -4.775 7.297 -2.613 1.00 90.75 115 LEU A CA 1
ATOM 904 C C . LEU A 1 115 ? -4.583 8.711 -2.065 1.00 90.75 115 LEU A C 1
ATOM 906 O O . LEU A 1 115 ? -5.000 9.695 -2.681 1.00 90.75 115 LEU A O 1
ATOM 910 N N . CYS A 1 116 ? -3.962 8.795 -0.897 1.00 88.88 116 CYS A N 1
ATOM 911 C CA . CYS A 1 116 ? -3.397 10.026 -0.373 1.00 88.88 116 CYS A CA 1
ATOM 912 C C . CYS A 1 116 ? -1.882 9.922 -0.516 1.00 88.88 116 CYS A C 1
ATOM 914 O O . CYS A 1 116 ? -1.282 9.103 0.180 1.00 88.88 116 CYS A O 1
ATOM 916 N N . SER A 1 117 ? -1.314 10.674 -1.457 1.00 84.06 117 SER A N 1
ATOM 917 C CA . SER A 1 117 ? 0.122 10.670 -1.719 1.00 84.06 117 SER A CA 1
ATOM 918 C C . SER A 1 117 ? 0.802 11.879 -1.105 1.00 84.06 117 SER A C 1
ATOM 920 O O . SER A 1 117 ? 0.166 12.923 -0.918 1.00 84.06 117 SER A O 1
ATOM 922 N N . ASP A 1 118 ? 2.110 11.806 -0.918 1.00 81.62 118 ASP A N 1
ATOM 923 C CA . ASP A 1 118 ? 2.885 13.024 -0.762 1.00 81.62 118 ASP A CA 1
ATOM 924 C C . ASP A 1 118 ? 2.918 13.864 -2.038 1.00 81.62 118 ASP A C 1
ATOM 926 O O . ASP A 1 118 ? 2.737 13.387 -3.167 1.00 81.62 118 ASP A O 1
ATOM 930 N N . SER A 1 119 ? 3.086 15.174 -1.855 1.00 78.56 119 SER A N 1
ATOM 931 C CA . SER A 1 119 ? 3.263 16.079 -2.980 1.00 78.56 119 SER A CA 1
ATOM 932 C C . SER A 1 119 ? 4.628 15.867 -3.621 1.00 78.56 119 SER A C 1
ATOM 934 O O . SER A 1 119 ? 5.617 15.650 -2.933 1.00 78.56 119 SER A O 1
ATOM 936 N N . ILE A 1 120 ? 4.718 16.083 -4.932 1.00 73.50 120 ILE A N 1
ATOM 937 C CA . ILE A 1 120 ? 5.985 16.075 -5.689 1.00 73.50 120 ILE A CA 1
ATOM 938 C C . ILE A 1 120 ? 7.032 17.100 -5.205 1.00 73.50 120 ILE A C 1
ATOM 940 O O . ILE A 1 120 ? 8.125 17.180 -5.758 1.00 73.50 120 ILE A O 1
ATOM 944 N N . TYR A 1 121 ? 6.664 17.982 -4.273 1.00 71.88 121 TYR A N 1
ATOM 945 C CA . TYR A 1 121 ? 7.576 18.940 -3.651 1.00 71.88 121 TYR A CA 1
ATOM 946 C C . TYR A 1 121 ? 8.159 18.412 -2.341 1.00 71.88 121 TYR A C 1
ATOM 948 O O . TYR A 1 121 ? 9.218 18.872 -1.921 1.00 71.88 121 TYR A O 1
ATOM 956 N N . ASN A 1 122 ? 7.450 17.482 -1.702 1.00 71.06 122 ASN A N 1
ATOM 957 C CA . ASN A 1 122 ? 7.907 16.742 -0.536 1.00 71.06 122 ASN A CA 1
ATOM 958 C C . ASN A 1 122 ? 8.659 15.490 -0.968 1.00 71.06 122 ASN A C 1
ATOM 960 O O . ASN A 1 122 ? 9.730 15.210 -0.441 1.00 71.06 122 ASN A O 1
ATOM 964 N N . GLU A 1 123 ? 8.152 14.828 -2.002 1.00 67.00 123 GLU A N 1
ATOM 965 C CA . GLU A 1 123 ? 8.754 13.635 -2.552 1.00 67.00 123 GLU A CA 1
ATOM 966 C C . GLU A 1 123 ? 9.514 13.849 -3.835 1.00 67.00 123 GLU A C 1
ATOM 968 O O . GLU A 1 123 ? 9.221 14.699 -4.679 1.00 67.00 123 GLU A O 1
ATOM 973 N N . ARG A 1 124 ? 10.522 12.999 -3.979 1.00 60.91 124 ARG A N 1
ATOM 974 C CA . ARG A 1 124 ? 11.298 12.891 -5.195 1.00 60.91 124 ARG A CA 1
ATOM 975 C C . ARG A 1 124 ? 10.423 12.294 -6.301 1.00 60.91 124 ARG A C 1
ATOM 977 O O . ARG A 1 124 ? 9.586 11.445 -6.033 1.00 60.91 124 ARG A O 1
ATOM 984 N N . GLN A 1 125 ? 10.608 12.721 -7.553 1.00 55.81 125 GLN A N 1
ATOM 985 C CA . GLN A 1 125 ? 9.840 12.170 -8.677 1.00 55.81 125 GLN A CA 1
ATOM 986 C C . GLN A 1 125 ? 9.999 10.640 -8.751 1.00 55.81 125 GLN A C 1
ATOM 988 O O . GLN A 1 125 ? 11.107 10.142 -8.946 1.00 55.81 125 GLN A O 1
ATOM 993 N N . GLY A 1 126 ? 8.885 9.917 -8.614 1.00 55.69 126 GLY A N 1
ATOM 994 C CA . GLY A 1 126 ? 8.794 8.460 -8.680 1.00 55.69 126 GLY A CA 1
ATOM 995 C C . GLY A 1 126 ? 7.482 8.010 -9.343 1.00 55.69 126 GLY A C 1
ATOM 996 O O . GLY A 1 126 ? 6.571 8.828 -9.494 1.00 55.69 126 GLY A O 1
ATOM 997 N N . PRO A 1 127 ? 7.391 6.744 -9.795 1.00 53.41 127 PRO A N 1
ATOM 998 C CA . PRO A 1 127 ? 6.258 6.239 -10.578 1.00 53.41 127 PRO A CA 1
ATOM 999 C C . PRO A 1 127 ? 4.920 6.257 -9.821 1.00 53.41 127 PRO A C 1
ATOM 1001 O O . PRO A 1 127 ? 3.882 6.408 -10.457 1.00 53.41 127 PRO A O 1
ATOM 1004 N N . GLU A 1 128 ? 4.939 6.191 -8.489 1.00 62.41 128 GLU A N 1
ATOM 1005 C CA . GLU A 1 128 ? 3.790 6.513 -7.644 1.00 62.41 128 GLU A CA 1
ATOM 1006 C C . GLU A 1 128 ? 4.309 7.024 -6.288 1.00 62.41 128 GLU A C 1
ATOM 1008 O O . GLU A 1 128 ? 4.903 6.238 -5.549 1.00 62.41 128 GLU A O 1
ATOM 1013 N N . PRO A 1 129 ? 4.189 8.333 -5.993 1.00 61.16 129 PRO A N 1
ATOM 1014 C CA . PRO A 1 129 ? 4.636 8.891 -4.721 1.00 61.16 129 PRO A CA 1
ATOM 1015 C C . PRO A 1 129 ? 3.873 8.239 -3.562 1.00 61.16 129 PRO A C 1
ATOM 1017 O O . PRO A 1 129 ? 2.726 7.813 -3.721 1.00 61.16 129 PRO A O 1
ATOM 1020 N N . TYR A 1 130 ? 4.523 8.147 -2.412 1.00 73.81 130 TYR A N 1
ATOM 1021 C CA . TYR A 1 130 ? 4.114 7.415 -1.219 1.00 73.81 130 TYR A CA 1
ATOM 1022 C C . TYR A 1 130 ? 2.620 7.458 -0.904 1.00 73.81 130 TYR A C 1
ATOM 1024 O O . TYR A 1 130 ? 2.080 8.457 -0.438 1.00 73.81 130 TYR A O 1
ATOM 1032 N N . ALA A 1 131 ? 1.942 6.337 -1.156 1.00 77.81 131 ALA A N 1
ATOM 1033 C CA . ALA A 1 131 ? 0.506 6.185 -0.967 1.00 77.81 131 ALA A CA 1
ATOM 1034 C C . ALA A 1 131 ? 0.180 5.660 0.444 1.00 77.81 131 ALA A C 1
ATOM 1036 O O . ALA A 1 131 ? 0.140 4.455 0.698 1.00 77.81 131 ALA A O 1
ATOM 1037 N N . GLU A 1 132 ? -0.119 6.568 1.366 1.00 82.31 132 GLU A N 1
ATOM 1038 C CA . GLU A 1 132 ? -0.324 6.274 2.794 1.00 82.31 132 GLU A CA 1
ATOM 1039 C C . GLU A 1 132 ? -1.605 5.513 3.126 1.00 82.31 132 GLU A C 1
ATOM 1041 O O . GLU A 1 132 ? -1.707 4.761 4.109 1.00 82.31 132 GLU A O 1
ATOM 1046 N N . VAL A 1 133 ? -2.656 5.835 2.382 1.00 89.56 133 VAL A N 1
ATOM 1047 C CA . VAL A 1 133 ? -4.015 5.370 2.618 1.00 89.56 133 VAL A CA 1
ATOM 1048 C C . VAL A 1 133 ? -4.789 5.409 1.320 1.00 89.56 133 VAL A C 1
ATOM 1050 O O . VAL A 1 133 ? -4.650 6.333 0.524 1.00 89.56 133 VAL A O 1
ATOM 1053 N N . GLY A 1 134 ? -5.643 4.414 1.129 1.00 91.94 134 GLY A N 1
ATOM 1054 C CA . GLY A 1 134 ? -6.455 4.311 -0.061 1.00 91.94 134 GLY A CA 1
ATOM 1055 C C . GLY A 1 134 ? -7.631 3.363 0.080 1.00 91.94 134 GLY A C 1
ATOM 1056 O O . GLY A 1 134 ? -7.787 2.633 1.064 1.00 91.94 134 GLY A O 1
ATOM 1057 N N . MET A 1 135 ? -8.479 3.388 -0.940 1.00 94.75 135 MET A N 1
ATOM 1058 C CA . MET A 1 135 ? -9.628 2.504 -1.083 1.00 94.75 135 MET A CA 1
ATOM 1059 C C . MET A 1 135 ? -9.819 2.178 -2.555 1.00 94.75 135 MET A C 1
ATOM 1061 O O . MET A 1 135 ? -9.884 3.076 -3.394 1.00 94.75 135 MET A O 1
ATOM 1065 N N . ASN A 1 136 ? -9.937 0.893 -2.871 1.00 96.75 136 ASN A N 1
ATOM 1066 C CA . ASN A 1 136 ? -10.202 0.470 -4.240 1.00 96.75 136 ASN A CA 1
ATOM 1067 C C . ASN A 1 136 ? -11.700 0.486 -4.579 1.00 96.75 136 ASN A C 1
ATOM 1069 O O . ASN A 1 136 ? -12.575 0.573 -3.715 1.00 96.75 136 ASN A O 1
ATOM 1073 N N . GLU A 1 137 ? -12.017 0.332 -5.861 1.00 97.56 137 GLU A N 1
ATOM 1074 C CA . GLU A 1 137 ? -13.392 0.285 -6.377 1.00 97.56 137 GLU A CA 1
ATOM 1075 C C . GLU A 1 137 ? -14.238 -0.900 -5.866 1.00 97.56 137 GLU A C 1
ATOM 1077 O O . GLU A 1 137 ? -15.445 -0.945 -6.103 1.00 97.56 137 GLU A O 1
ATOM 1082 N N . LYS A 1 138 ? -13.629 -1.874 -5.176 1.00 97.50 138 LYS A N 1
ATOM 1083 C CA . LYS A 1 138 ? -14.324 -2.991 -4.509 1.00 97.50 138 LYS A CA 1
ATOM 1084 C C . LYS A 1 138 ? -14.580 -2.724 -3.027 1.00 97.50 138 LYS A C 1
ATOM 1086 O O . LYS A 1 138 ? -15.109 -3.587 -2.332 1.00 97.50 138 LYS A O 1
ATOM 1091 N N . GLY A 1 139 ? -14.235 -1.531 -2.558 1.00 94.50 139 GLY A N 1
ATOM 1092 C CA . GLY A 1 139 ? -14.435 -1.091 -1.190 1.00 94.50 139 GLY A CA 1
ATOM 1093 C C . GLY A 1 139 ? -13.475 -1.706 -0.180 1.00 94.50 139 GLY A C 1
ATOM 1094 O O . GLY A 1 139 ? -13.787 -1.749 1.009 1.00 94.50 139 GLY A O 1
ATOM 1095 N N . VAL A 1 140 ? -12.316 -2.181 -0.641 1.00 95.25 140 VAL A N 1
ATOM 1096 C CA . VAL A 1 140 ? -11.218 -2.585 0.239 1.00 95.25 140 VAL A CA 1
ATOM 1097 C C . VAL A 1 140 ? -10.396 -1.346 0.558 1.00 95.25 140 VAL A C 1
ATOM 1099 O O . VAL A 1 140 ? -9.859 -0.719 -0.354 1.00 95.25 140 VAL A O 1
ATOM 1102 N N . CYS A 1 141 ? -10.312 -1.010 1.842 1.00 91.94 141 CYS A N 1
ATOM 1103 C CA . CYS A 1 141 ? -9.485 0.081 2.344 1.00 91.94 141 CYS A CA 1
ATOM 1104 C C . CYS A 1 141 ? -8.174 -0.465 2.909 1.00 91.94 141 CYS A C 1
ATOM 1106 O O . CYS A 1 141 ? -8.167 -1.512 3.561 1.00 91.94 141 CYS A O 1
ATOM 1108 N N . LEU A 1 142 ? -7.092 0.277 2.716 1.00 90.88 142 LEU A N 1
ATOM 1109 C CA . LEU A 1 142 ? -5.782 -0.012 3.284 1.00 90.88 142 LEU A CA 1
ATOM 1110 C C . LEU A 1 142 ? -5.154 1.304 3.741 1.00 90.88 142 LEU A C 1
ATOM 1112 O O . LEU A 1 142 ? -5.255 2.305 3.042 1.00 90.88 142 LEU A O 1
ATOM 1116 N N . SER A 1 143 ? -4.509 1.302 4.904 1.00 89.69 143 SER A N 1
ATOM 1117 C CA . SER A 1 143 ? -3.522 2.326 5.244 1.00 89.69 143 SER A CA 1
ATOM 1118 C C . SER A 1 143 ? -2.258 1.639 5.715 1.00 89.69 143 SER A C 1
ATOM 1120 O O . SER A 1 143 ? -2.330 0.688 6.498 1.00 89.69 143 SER A O 1
ATOM 1122 N N . SER A 1 144 ? -1.132 2.114 5.204 1.00 86.75 144 SER A N 1
ATOM 1123 C CA . SER A 1 144 ? 0.189 1.554 5.417 1.00 86.75 144 SER A CA 1
ATOM 1124 C C . SER A 1 144 ? 1.183 2.722 5.523 1.00 86.75 144 SER A C 1
ATOM 1126 O O . SER A 1 144 ? 1.159 3.563 4.636 1.00 86.75 144 SER A O 1
ATOM 1128 N N . THR A 1 145 ? 1.991 2.853 6.580 1.00 85.50 145 THR A N 1
ATOM 1129 C CA . THR A 1 145 ? 2.111 1.970 7.754 1.00 85.50 145 THR A CA 1
ATOM 1130 C C . THR A 1 145 ? 1.887 2.693 9.085 1.00 85.50 145 THR A C 1
ATOM 1132 O O . THR A 1 145 ? 1.766 3.910 9.175 1.00 85.50 145 THR A O 1
ATOM 1135 N N . VAL A 1 146 ? 1.766 1.905 10.157 1.00 85.56 146 VAL A N 1
ATOM 1136 C CA . VAL A 1 146 ? 2.125 2.376 11.495 1.00 85.56 146 VAL A CA 1
ATOM 1137 C C . VAL A 1 146 ? 3.392 1.646 11.877 1.00 85.56 146 VAL A C 1
ATOM 1139 O O . VAL A 1 146 ? 3.358 0.438 12.142 1.00 85.56 146 VAL A O 1
ATOM 1142 N N . SER A 1 147 ? 4.492 2.384 11.912 1.00 84.31 147 SER A N 1
ATOM 1143 C CA . SER A 1 147 ? 5.764 1.840 12.344 1.00 84.31 147 SER A CA 1
ATOM 1144 C C . SER A 1 147 ? 5.685 1.365 13.796 1.00 84.31 147 SER A C 1
ATOM 1146 O O . SER A 1 147 ? 5.246 2.065 14.709 1.00 84.31 147 SER A O 1
ATOM 1148 N N . LEU A 1 148 ? 6.059 0.101 13.997 1.00 84.31 148 LEU A N 1
ATOM 1149 C CA . LEU A 1 148 ? 6.040 -0.561 15.298 1.00 84.31 148 LEU A CA 1
ATOM 1150 C C . LEU A 1 148 ? 7.405 -0.465 15.978 1.00 84.31 148 LEU A C 1
ATOM 1152 O O . LEU A 1 148 ? 8.420 -0.127 15.369 1.00 84.31 148 LEU A O 1
ATOM 1156 N N . SER A 1 149 ? 7.446 -0.845 17.255 1.00 82.06 149 SER A N 1
ATOM 1157 C CA . SER A 1 149 ? 8.702 -0.935 17.991 1.00 82.06 149 SER A CA 1
ATOM 1158 C C . SER A 1 149 ? 9.710 -1.863 17.305 1.00 82.06 149 SER A C 1
ATOM 1160 O O . SER A 1 149 ? 9.362 -2.820 16.600 1.00 82.06 149 SER A O 1
ATOM 1162 N N . ARG A 1 150 ? 10.999 -1.578 17.530 1.00 81.44 150 ARG A N 1
ATOM 1163 C CA . ARG A 1 150 ? 12.092 -2.394 16.996 1.00 81.44 150 ARG A CA 1
ATOM 1164 C C . ARG A 1 150 ? 11.895 -3.862 17.373 1.00 81.44 150 ARG A C 1
ATOM 1166 O O . ARG A 1 150 ? 11.540 -4.202 18.503 1.00 81.44 150 ARG A O 1
ATOM 1173 N N . CYS A 1 151 ? 12.170 -4.734 16.407 1.00 85.19 151 CYS A N 1
ATOM 1174 C CA . CYS A 1 151 ? 12.093 -6.170 16.619 1.00 85.19 151 CYS A CA 1
ATOM 1175 C C . CYS A 1 151 ? 13.113 -6.598 17.686 1.00 85.19 151 CYS A C 1
ATOM 1177 O O . CYS A 1 151 ? 14.250 -6.118 17.698 1.00 85.19 151 CYS A O 1
ATOM 1179 N N . LYS A 1 152 ? 12.711 -7.505 18.584 1.00 90.25 152 LYS A N 1
ATOM 1180 C CA . LYS A 1 152 ? 13.606 -8.045 19.614 1.00 90.25 152 LYS A CA 1
ATOM 1181 C C . LYS A 1 152 ? 14.793 -8.748 18.956 1.00 90.25 152 LYS A C 1
ATOM 1183 O O . LYS A 1 152 ? 14.613 -9.482 17.986 1.00 90.25 152 LYS A O 1
ATOM 1188 N N . SER A 1 153 ? 15.986 -8.590 19.525 1.00 94.31 153 SER A N 1
ATOM 1189 C CA . SER A 1 153 ? 17.227 -9.134 18.956 1.00 94.31 153 SER A CA 1
ATOM 1190 C C . SER A 1 153 ? 17.179 -10.645 18.723 1.00 94.31 153 SER A C 1
ATOM 1192 O O . SER A 1 153 ? 17.721 -11.118 17.730 1.00 94.31 153 SER A O 1
ATOM 1194 N N . GLN A 1 154 ? 16.481 -11.401 19.578 1.00 96.06 154 GLN A N 1
ATOM 1195 C CA . GLN A 1 154 ? 16.327 -12.848 19.403 1.00 96.06 154 GLN A CA 1
ATOM 1196 C C . GLN A 1 154 ? 15.548 -13.221 18.136 1.00 96.06 154 GLN A C 1
ATOM 1198 O O . GLN A 1 154 ? 15.837 -14.248 17.535 1.00 96.06 154 GLN A O 1
ATOM 1203 N N . ILE A 1 155 ? 14.569 -12.404 17.734 1.00 94.88 155 ILE A N 1
ATOM 1204 C CA . ILE A 1 155 ? 13.802 -12.625 16.503 1.00 94.88 155 ILE A CA 1
ATOM 1205 C C . ILE A 1 155 ? 14.639 -12.165 15.312 1.00 94.88 155 ILE A C 1
ATOM 1207 O O . ILE A 1 155 ? 14.806 -12.928 14.371 1.00 94.88 155 ILE A O 1
ATOM 1211 N N . SER A 1 156 ? 15.251 -10.980 15.390 1.00 92.75 156 SER A N 1
ATOM 1212 C CA . SER A 1 156 ? 16.109 -10.451 14.319 1.00 92.75 156 SER A CA 1
ATOM 1213 C C . SER A 1 156 ? 17.320 -11.340 14.001 1.00 92.75 156 SER A C 1
ATOM 1215 O O . SER A 1 156 ? 17.843 -11.279 12.896 1.00 92.75 156 SER A O 1
ATOM 1217 N N . ALA A 1 157 ? 17.786 -12.155 14.953 1.00 95.19 157 ALA A N 1
ATOM 1218 C CA . ALA A 1 157 ? 18.851 -13.133 14.722 1.00 95.19 157 ALA A CA 1
ATOM 1219 C C . ALA A 1 157 ? 18.385 -14.362 13.917 1.00 95.19 157 ALA A C 1
ATOM 1221 O O . ALA A 1 157 ? 19.206 -15.014 13.278 1.00 95.19 157 ALA A O 1
ATOM 1222 N N . LEU A 1 158 ? 17.090 -14.690 13.974 1.00 97.38 158 LEU A N 1
ATOM 1223 C CA . LEU A 1 158 ? 16.478 -15.799 13.236 1.00 97.38 158 LEU A CA 1
ATOM 1224 C C . LEU A 1 158 ? 15.925 -15.350 11.882 1.00 97.38 158 LEU A C 1
ATOM 1226 O O . LEU A 1 158 ? 16.040 -16.081 10.904 1.00 97.38 158 LEU A O 1
ATOM 1230 N N . ASP A 1 159 ? 15.333 -14.160 11.850 1.00 95.75 159 ASP A N 1
ATOM 1231 C CA . ASP A 1 159 ? 14.702 -13.551 10.684 1.00 95.75 159 ASP A CA 1
ATOM 1232 C C . ASP A 1 159 ? 15.146 -12.080 10.585 1.00 95.75 159 ASP A C 1
ATOM 1234 O O . ASP A 1 159 ? 14.484 -11.172 11.109 1.00 95.75 159 ASP A O 1
ATOM 1238 N N . PRO A 1 160 ? 16.346 -11.830 10.031 1.00 91.62 160 PRO A N 1
ATOM 1239 C CA . PRO A 1 160 ? 16.862 -10.481 9.886 1.00 91.62 160 PRO A CA 1
ATOM 1240 C C . PRO A 1 160 ? 16.051 -9.709 8.844 1.00 91.62 160 PRO A C 1
ATOM 1242 O O . PRO A 1 160 ? 15.709 -10.229 7.784 1.00 91.62 160 PRO A O 1
ATOM 1245 N N . ARG A 1 161 ? 15.805 -8.421 9.112 1.00 90.06 161 ARG A N 1
ATOM 1246 C CA . ARG A 1 161 ? 15.146 -7.538 8.142 1.00 90.06 161 ARG A CA 1
ATOM 1247 C C . ARG A 1 161 ? 15.930 -7.511 6.832 1.00 90.06 161 ARG A C 1
ATOM 1249 O O . ARG A 1 161 ? 17.142 -7.287 6.830 1.00 90.06 161 ARG A O 1
ATOM 1256 N N . VAL A 1 162 ? 15.218 -7.660 5.722 1.00 91.31 162 VAL A N 1
ATOM 1257 C CA . VAL A 1 162 ? 15.786 -7.447 4.393 1.00 91.31 162 VAL A CA 1
ATOM 1258 C C . VAL A 1 162 ? 15.836 -5.944 4.138 1.00 91.31 162 VAL A C 1
ATOM 1260 O O . VAL A 1 162 ? 14.813 -5.265 4.199 1.00 91.31 162 VAL A O 1
ATOM 1263 N N . SER A 1 163 ? 17.034 -5.414 3.887 1.00 88.50 163 SER A N 1
ATOM 1264 C CA . SER A 1 163 ? 17.207 -4.005 3.524 1.00 88.50 163 SER A CA 1
ATOM 1265 C C . SER A 1 163 ? 16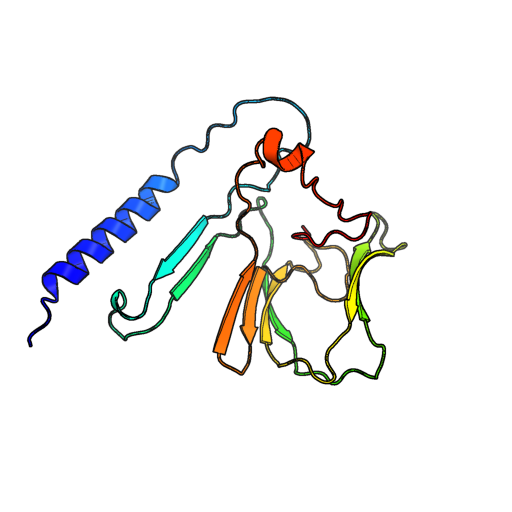.436 -3.682 2.247 1.00 88.50 163 SER A C 1
ATOM 1267 O O . SER A 1 163 ? 16.418 -4.483 1.312 1.00 88.50 163 SER A O 1
ATOM 1269 N N . ARG A 1 164 ? 15.878 -2.474 2.170 1.00 83.62 164 ARG A N 1
ATOM 1270 C CA . ARG A 1 164 ? 15.201 -1.968 0.972 1.00 83.62 164 ARG A CA 1
ATOM 1271 C C . ARG A 1 164 ? 16.107 -1.976 -0.272 1.00 83.62 164 ARG A C 1
ATOM 1273 O O . ARG A 1 164 ? 15.668 -2.315 -1.362 1.00 83.62 164 ARG A O 1
ATOM 1280 N N . TYR A 1 165 ? 17.411 -1.764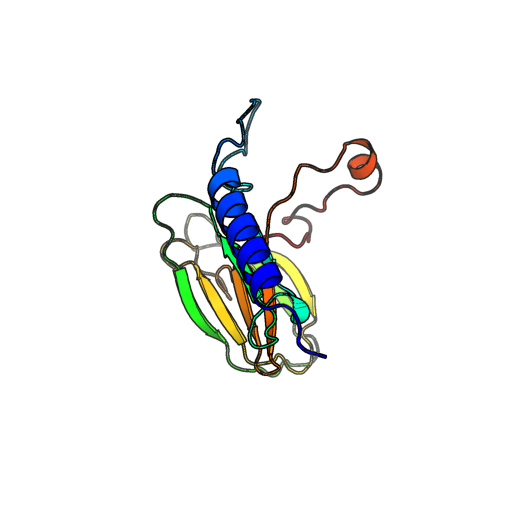 -0.081 1.00 84.81 165 TYR A N 1
ATOM 1281 C CA . TYR A 1 165 ? 18.428 -1.860 -1.139 1.00 84.81 165 TYR A CA 1
ATOM 1282 C C . TYR A 1 165 ? 18.782 -3.300 -1.549 1.00 84.81 165 TYR A C 1
ATOM 1284 O O . TYR A 1 165 ? 19.466 -3.506 -2.545 1.00 84.81 165 TYR A O 1
ATOM 1292 N N . ASN A 1 166 ? 18.305 -4.294 -0.797 1.00 89.19 166 ASN A N 1
ATOM 1293 C CA . ASN A 1 166 ? 18.481 -5.722 -1.067 1.00 89.19 166 ASN A CA 1
ATOM 1294 C C . ASN A 1 166 ? 17.135 -6.406 -1.377 1.00 89.19 166 ASN A C 1
ATOM 1296 O O . ASN A 1 166 ? 16.974 -7.597 -1.113 1.00 89.19 166 ASN A O 1
ATOM 1300 N N . GLY A 1 167 ? 16.159 -5.655 -1.901 1.00 87.06 167 GLY A N 1
ATOM 1301 C CA . GLY A 1 167 ? 14.852 -6.186 -2.296 1.00 87.06 167 GLY A CA 1
ATOM 1302 C C . GLY A 1 167 ? 13.854 -6.353 -1.147 1.00 87.06 167 GLY A C 1
ATOM 1303 O O . GLY A 1 167 ? 12.916 -7.133 -1.272 1.00 87.06 167 GLY A O 1
ATOM 1304 N N . GLY A 1 168 ? 14.042 -5.659 -0.023 1.00 90.00 168 GLY A N 1
ATOM 1305 C CA . GLY A 1 168 ? 13.023 -5.553 1.023 1.00 90.00 168 GLY A CA 1
ATOM 1306 C C . GLY A 1 168 ? 11.923 -4.561 0.636 1.00 90.00 168 GLY A C 1
ATOM 1307 O O . GLY A 1 168 ? 12.225 -3.476 0.142 1.00 90.00 168 GLY A O 1
ATOM 1308 N N . LEU A 1 169 ? 10.656 -4.907 0.881 1.00 87.38 169 LEU A N 1
ATOM 1309 C CA . LEU A 1 169 ? 9.548 -3.954 0.787 1.00 87.38 169 LEU A CA 1
ATOM 1310 C C . LEU A 1 169 ? 9.495 -3.121 2.073 1.00 87.38 169 LEU A C 1
ATOM 1312 O O . LEU A 1 169 ? 9.542 -3.675 3.173 1.00 87.38 169 LEU A O 1
ATOM 1316 N N . ALA A 1 170 ? 9.389 -1.807 1.929 1.00 80.31 170 ALA A N 1
ATOM 1317 C CA . ALA A 1 170 ? 9.334 -0.874 3.041 1.00 80.31 170 ALA A CA 1
ATOM 1318 C C . ALA A 1 170 ? 8.306 0.225 2.771 1.00 80.31 170 ALA A C 1
ATOM 1320 O O . ALA A 1 170 ? 7.902 0.445 1.631 1.00 80.31 170 ALA A O 1
ATOM 1321 N N . GLU A 1 171 ? 7.918 0.897 3.847 1.00 78.62 171 GLU A N 1
ATOM 1322 C CA . GLU A 1 171 ? 7.411 2.263 3.796 1.00 78.62 171 GLU A CA 1
ATOM 1323 C C . GLU A 1 171 ? 8.502 3.149 3.159 1.00 78.62 171 GLU A C 1
ATOM 1325 O O . GLU A 1 171 ? 9.676 3.025 3.527 1.00 78.62 171 GLU A O 1
ATOM 1330 N N . THR A 1 172 ? 8.159 3.926 2.130 1.00 64.69 172 THR A N 1
ATOM 1331 C CA . THR A 1 172 ? 9.108 4.761 1.377 1.00 64.69 172 THR A CA 1
ATOM 1332 C C . THR A 1 172 ? 8.800 6.229 1.628 1.00 64.69 172 THR A C 1
ATOM 1334 O O . THR A 1 172 ? 7.961 6.773 0.924 1.00 64.69 172 THR A O 1
ATOM 1337 N N . ASP A 1 173 ? 9.477 6.815 2.615 1.00 57.66 173 ASP A N 1
ATOM 1338 C CA . ASP A 1 173 ? 9.500 8.258 2.893 1.00 57.66 173 ASP A CA 1
ATOM 1339 C C . ASP A 1 173 ? 10.712 8.940 2.213 1.00 57.66 173 ASP A C 1
ATOM 1341 O O . ASP A 1 173 ? 11.787 8.283 2.109 1.00 57.66 173 ASP A O 1
#

Sequence (173 aa):
MKRNKFLRLSVCFILALSLIISMGVVGVSGDTEWAEGEGACTAFYMGKDTTENGSYIWGRSEDISASYTKLFQVHEAEGHAPGDMYVSGDWDASFTTFTPMFTWPYPERTLRYILCSDSIYNERQGPEPYAEVGMNEKGVCLSSTVSLSRCKSQISALDPRVSRYNGGLAETD

InterPro domains:
  IPR005322 Peptidase C69 [PF03577] (40-171)

Foldseek 3Di:
DPDPPVVLVVVVVVVVVVVVVVLPDPDPDDDDDDPAFQADKDWDWDALVSDPNRDIDIDMDRTGDPDFDKDKDKDAKDADDPPDKDWDWAADPPLPDTQTFAIDDDDRIDFIKIFIFTDCVNGPDDPGGQGQWMATPVGDIDGDDNRDDDDDPVVCVVPPQQDRSRRGDDRDD

pLDDT: mean 76.48, std 20.34, range [32.81, 97.56]